Protein AF-A0A1J3I3L4-F1 (afdb_monomer_lite)

Structure (mmCIF, N/CA/C/O backbone):
data_AF-A0A1J3I3L4-F1
#
_entry.id   AF-A0A1J3I3L4-F1
#
loop_
_atom_site.group_PDB
_atom_site.id
_atom_site.type_symbol
_atom_site.label_atom_id
_atom_site.label_alt_id
_atom_site.label_comp_id
_atom_site.label_asym_id
_atom_site.label_entity_id
_atom_site.label_seq_id
_atom_site.pdbx_PDB_ins_code
_atom_site.Cartn_x
_atom_site.Cartn_y
_atom_site.Cartn_z
_atom_site.occupancy
_atom_site.B_iso_or_equiv
_atom_site.auth_seq_id
_atom_site.auth_comp_id
_atom_site.auth_asym_id
_atom_site.auth_atom_id
_atom_site.pdbx_PDB_model_num
ATOM 1 N N . TYR A 1 1 ? -1.974 -13.859 -0.095 1.00 91.44 1 TYR A N 1
ATOM 2 C CA . TYR A 1 1 ? -2.860 -12.834 0.494 1.00 91.44 1 TYR A CA 1
ATOM 3 C C . TYR A 1 1 ? -3.472 -13.301 1.810 1.00 91.44 1 TYR A C 1
ATOM 5 O O . TYR A 1 1 ? -2.949 -12.894 2.831 1.00 91.44 1 TYR A O 1
ATOM 13 N N . MET A 1 2 ? -4.502 -14.167 1.832 1.00 94.00 2 MET A N 1
ATOM 14 C CA . MET A 1 2 ? -5.171 -14.536 3.098 1.00 94.00 2 MET A CA 1
ATOM 15 C C . MET A 1 2 ? -4.227 -15.185 4.118 1.00 94.00 2 MET A C 1
ATOM 17 O O . MET A 1 2 ? -4.196 -14.745 5.256 1.00 94.00 2 MET A O 1
ATOM 21 N N . LEU A 1 3 ? -3.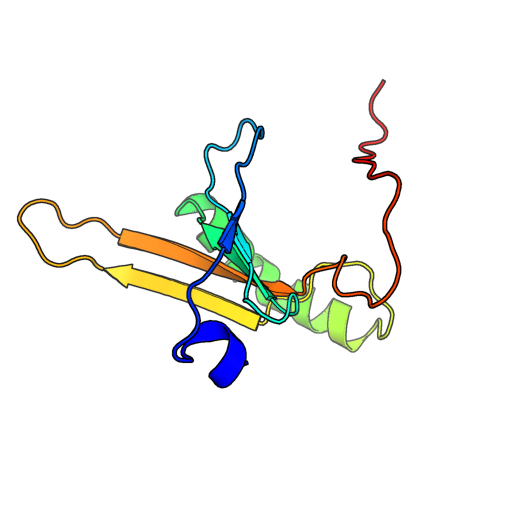406 -16.157 3.700 1.00 94.69 3 LEU A N 1
ATOM 22 C CA . LEU A 1 3 ? -2.430 -16.801 4.591 1.00 94.69 3 LEU A CA 1
ATOM 23 C C . LEU A 1 3 ? -1.389 -15.813 5.141 1.00 94.69 3 LEU A C 1
ATOM 25 O O . LEU A 1 3 ? -1.088 -15.840 6.323 1.00 94.69 3 LEU A O 1
ATOM 29 N N . SER A 1 4 ? -0.886 -14.902 4.302 1.00 94.50 4 SER A N 1
ATOM 30 C CA . SER A 1 4 ? 0.119 -13.912 4.706 1.00 94.50 4 SER A CA 1
ATOM 31 C C . SER A 1 4 ? -0.405 -12.891 5.727 1.00 94.50 4 SER A C 1
ATOM 33 O O . SER A 1 4 ? 0.380 -12.348 6.494 1.00 94.50 4 SER A O 1
ATOM 35 N N . ILE A 1 5 ? -1.706 -12.577 5.698 1.00 93.62 5 ILE A N 1
ATOM 36 C CA . ILE A 1 5 ? -2.310 -11.480 6.480 1.00 93.62 5 ILE A CA 1
ATOM 37 C C . ILE A 1 5 ? -3.097 -11.993 7.687 1.00 93.62 5 ILE A C 1
ATOM 39 O O . ILE A 1 5 ? -3.105 -11.346 8.728 1.00 93.62 5 ILE A O 1
ATOM 43 N N . CYS A 1 6 ? -3.774 -13.129 7.531 1.00 92.69 6 CYS A N 1
ATOM 44 C CA . CYS A 1 6 ? -4.662 -13.722 8.529 1.00 92.69 6 CYS A CA 1
ATOM 45 C C . CYS A 1 6 ? -4.169 -15.094 9.012 1.00 92.69 6 CYS A C 1
ATOM 47 O O . CYS A 1 6 ? -4.929 -15.811 9.658 1.00 92.69 6 CYS A O 1
ATOM 49 N N . GLY A 1 7 ? -2.955 -15.502 8.634 1.00 91.12 7 GLY A N 1
ATOM 50 C CA . GLY A 1 7 ? -2.333 -16.710 9.162 1.00 91.12 7 GLY A CA 1
ATOM 51 C C . GLY A 1 7 ? -2.004 -16.580 10.650 1.00 91.12 7 GLY A C 1
ATOM 52 O O . GLY A 1 7 ? -2.264 -15.560 11.282 1.00 91.12 7 GLY A O 1
ATOM 53 N N . ASN A 1 8 ? -1.399 -17.629 11.200 1.00 91.69 8 ASN A N 1
ATOM 54 C CA . ASN A 1 8 ? -1.040 -17.673 12.620 1.00 91.69 8 ASN A CA 1
ATOM 55 C C . ASN A 1 8 ? 0.204 -16.832 12.955 1.00 91.69 8 ASN A C 1
ATOM 57 O O . ASN A 1 8 ? 0.482 -16.597 14.129 1.00 91.69 8 ASN A O 1
ATOM 61 N N . ASP A 1 9 ? 0.944 -16.384 11.939 1.00 92.31 9 ASP A N 1
ATOM 62 C CA . ASP A 1 9 ? 2.130 -15.558 12.125 1.00 92.31 9 ASP A CA 1
ATOM 63 C C . ASP A 1 9 ? 1.751 -14.114 12.463 1.00 92.31 9 ASP A C 1
ATOM 65 O O . ASP A 1 9 ? 0.886 -13.501 11.831 1.00 92.31 9 ASP A O 1
ATOM 69 N N . ALA A 1 10 ? 2.456 -13.537 13.435 1.00 90.62 10 ALA A N 1
ATOM 70 C CA . ALA A 1 10 ? 2.274 -12.143 13.800 1.00 90.62 10 ALA A CA 1
ATOM 71 C C . ALA A 1 10 ? 2.766 -11.194 12.693 1.00 90.62 10 ALA A C 1
ATOM 73 O O . ALA A 1 10 ? 3.768 -11.433 12.015 1.00 90.62 10 ALA A O 1
ATOM 74 N N . LEU A 1 11 ? 2.085 -10.055 12.561 1.00 94.06 11 LEU A N 1
ATOM 75 C CA . LEU A 1 11 ? 2.557 -8.946 11.740 1.00 94.06 11 LEU A CA 1
ATOM 76 C C . LEU A 1 11 ? 3.732 -8.246 12.433 1.00 94.06 11 LEU A C 1
ATOM 78 O O . LEU A 1 11 ? 3.676 -7.963 13.630 1.00 94.06 11 LEU A O 1
ATOM 82 N N . ARG A 1 12 ? 4.772 -7.902 11.672 1.00 94.06 12 ARG A N 1
ATOM 83 C CA . ARG A 1 12 ? 5.923 -7.151 12.189 1.00 94.06 12 ARG A CA 1
ATOM 84 C C . ARG A 1 12 ? 5.659 -5.659 12.078 1.00 94.06 12 ARG A C 1
ATOM 86 O O . ARG A 1 12 ? 5.477 -5.153 10.973 1.00 94.06 12 ARG A O 1
ATOM 93 N N . GLU A 1 13 ? 5.637 -4.955 13.203 1.00 93.50 13 GLU A N 1
ATOM 94 C CA . GLU A 1 13 ? 5.521 -3.497 13.208 1.00 93.50 13 GLU A CA 1
ATOM 95 C C . GLU A 1 13 ? 6.829 -2.852 12.736 1.00 93.50 13 GLU A C 1
ATOM 97 O O . GLU A 1 13 ? 7.920 -3.207 13.182 1.00 93.50 13 GLU A O 1
ATOM 102 N N . LEU A 1 14 ? 6.714 -1.894 11.823 1.00 88.19 14 LEU A N 1
ATOM 103 C CA . LEU A 1 14 ? 7.815 -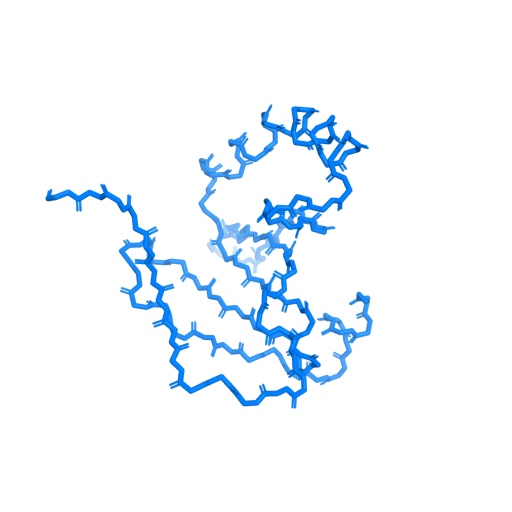1.064 11.365 1.00 88.19 14 LEU A CA 1
ATOM 104 C C . LEU A 1 14 ? 7.644 0.324 11.972 1.00 88.19 14 LEU A C 1
ATOM 106 O O . LEU A 1 14 ? 6.649 1.012 11.717 1.00 88.19 14 LEU A O 1
ATOM 110 N N . SER A 1 15 ? 8.641 0.758 12.739 1.00 74.38 15 SER A N 1
ATOM 111 C CA . SER A 1 15 ? 8.698 2.131 13.216 1.00 74.38 15 SER A CA 1
ATOM 112 C C . SER A 1 15 ? 8.788 3.069 12.013 1.00 74.38 15 SER A C 1
ATOM 114 O O . SER A 1 15 ? 9.701 3.003 11.191 1.00 74.38 15 SER A O 1
ATOM 116 N N . SER A 1 16 ? 7.791 3.939 11.877 1.00 66.19 16 SER A N 1
ATOM 117 C CA . SER A 1 16 ? 7.792 4.980 10.858 1.00 66.19 16 SER A CA 1
ATOM 118 C C . SER A 1 16 ? 8.391 6.246 11.474 1.00 66.19 16 SER A C 1
ATOM 120 O O . SER A 1 16 ? 7.710 6.891 12.273 1.00 66.19 16 SER A O 1
ATOM 122 N N . PRO A 1 17 ? 9.606 6.669 11.084 1.00 57.50 17 PRO A N 1
ATOM 123 C CA . PRO A 1 17 ? 10.143 7.976 11.472 1.00 57.50 17 PRO A CA 1
ATOM 124 C C . PRO A 1 17 ? 9.424 9.147 10.765 1.00 57.50 17 PRO A C 1
ATOM 126 O O . PRO A 1 17 ? 9.803 10.304 10.918 1.00 57.50 17 PRO A O 1
ATOM 129 N N . GLY A 1 18 ? 8.402 8.866 9.946 1.00 63.88 18 GLY A N 1
ATOM 130 C CA . GLY A 1 18 ? 7.719 9.849 9.115 1.00 63.88 18 GLY A CA 1
ATOM 131 C C . GLY A 1 18 ? 6.771 10.776 9.883 1.00 63.88 18 GLY A C 1
ATOM 132 O O . GLY A 1 18 ? 6.055 10.374 10.799 1.00 63.88 18 GLY A O 1
ATOM 133 N N . LYS A 1 19 ? 6.676 12.023 9.405 1.00 65.81 19 LYS A N 1
ATOM 134 C CA . LYS A 1 19 ? 5.843 13.114 9.954 1.00 65.81 19 LYS A CA 1
ATOM 135 C C . LYS A 1 19 ? 4.333 12.806 10.005 1.00 65.81 19 LYS A C 1
ATOM 137 O O . LYS A 1 19 ? 3.574 13.538 10.634 1.00 65.81 19 LYS A O 1
ATOM 142 N N . SER A 1 20 ? 3.867 11.759 9.314 1.00 67.44 20 SER A N 1
ATOM 143 C CA . SER A 1 20 ? 2.443 11.414 9.194 1.00 67.44 20 SER A CA 1
ATOM 144 C C . SER A 1 20 ? 1.840 10.821 10.470 1.00 67.44 20 SER A C 1
ATOM 146 O O . SER A 1 20 ? 0.615 10.909 10.632 1.00 67.44 20 SER A O 1
ATOM 148 N N . GLY A 1 21 ? 2.665 10.224 11.341 1.00 76.31 21 GLY A N 1
ATOM 149 C CA . GLY A 1 21 ? 2.213 9.447 12.502 1.00 76.31 21 GLY A CA 1
ATOM 150 C C . GLY A 1 21 ? 1.459 8.166 12.120 1.00 76.31 21 GLY A C 1
ATOM 151 O O . GLY A 1 21 ? 0.627 7.688 12.886 1.00 76.31 21 GLY A O 1
ATOM 152 N N . SER A 1 22 ? 1.674 7.653 10.903 1.00 84.75 22 SER A N 1
ATOM 153 C CA . SER A 1 22 ? 1.075 6.396 10.441 1.00 84.75 22 SER A CA 1
ATOM 154 C C . SER A 1 22 ? 1.906 5.203 10.900 1.00 84.75 22 SER A C 1
ATOM 156 O O . SER A 1 22 ? 3.127 5.225 10.785 1.00 84.75 22 SER A O 1
ATOM 158 N N . PHE A 1 23 ? 1.231 4.144 11.327 1.00 88.94 23 PHE A N 1
ATOM 159 C CA . PHE A 1 23 ? 1.839 2.857 11.644 1.00 88.94 23 PHE A CA 1
ATOM 160 C C . PHE A 1 23 ? 1.966 2.020 10.379 1.00 88.94 23 PHE A C 1
ATOM 162 O O . PHE A 1 23 ? 1.077 2.042 9.516 1.00 88.94 23 PHE A O 1
ATOM 169 N N . PHE A 1 24 ? 3.062 1.279 10.294 1.00 93.38 24 PHE A N 1
ATOM 170 C CA . PHE A 1 24 ? 3.313 0.330 9.228 1.00 93.38 24 PHE A CA 1
ATOM 171 C C . PHE A 1 24 ? 3.504 -1.053 9.823 1.00 93.38 24 PHE A C 1
ATOM 173 O O . PHE A 1 24 ? 4.162 -1.209 10.846 1.00 93.38 24 PHE A O 1
ATOM 180 N N . TYR A 1 25 ? 2.958 -2.050 9.145 1.00 94.69 25 TYR A N 1
ATOM 181 C CA . TYR A 1 25 ? 3.173 -3.450 9.455 1.00 94.69 25 TYR A CA 1
ATOM 182 C C . TYR A 1 25 ? 3.605 -4.189 8.198 1.00 94.69 25 TYR A C 1
ATOM 184 O O . TYR A 1 25 ? 3.253 -3.795 7.083 1.00 94.69 25 TYR A O 1
ATOM 192 N N . LEU A 1 26 ? 4.352 -5.265 8.383 1.00 95.31 26 LEU A N 1
ATOM 193 C CA . LEU A 1 26 ? 4.837 -6.135 7.326 1.00 95.31 26 LEU A CA 1
ATOM 194 C C . LEU A 1 26 ? 4.404 -7.569 7.626 1.00 95.31 26 LEU A C 1
ATOM 196 O O . LEU A 1 26 ? 4.468 -8.013 8.777 1.00 95.31 26 LEU A O 1
ATOM 200 N N . THR A 1 27 ? 3.949 -8.291 6.605 1.00 96.12 27 THR A N 1
ATOM 201 C CA . THR A 1 27 ? 3.655 -9.721 6.745 1.00 96.12 27 THR A CA 1
ATOM 202 C C . THR A 1 27 ? 4.936 -10.509 7.009 1.00 96.12 27 THR A C 1
ATOM 204 O O . THR A 1 27 ? 6.041 -10.060 6.689 1.00 96.12 27 THR A O 1
ATOM 207 N N . ASN A 1 28 ? 4.810 -11.682 7.629 1.00 94.75 28 ASN A N 1
ATOM 208 C CA . ASN A 1 28 ? 5.970 -12.503 7.977 1.00 94.75 28 ASN A CA 1
ATOM 209 C C . ASN A 1 28 ? 6.762 -12.953 6.733 1.00 94.75 28 ASN A C 1
ATOM 211 O O . ASN A 1 28 ? 7.984 -12.979 6.753 1.00 94.75 28 ASN A O 1
ATOM 215 N N . ASP A 1 29 ? 6.063 -13.185 5.621 1.00 93.69 29 ASP A N 1
ATOM 216 C CA . ASP A 1 29 ? 6.633 -13.548 4.317 1.00 93.69 29 ASP A CA 1
ATOM 217 C C . ASP A 1 29 ? 7.151 -12.357 3.485 1.00 93.69 29 ASP A C 1
ATOM 219 O O . ASP A 1 29 ? 7.415 -12.515 2.294 1.00 93.69 29 ASP A O 1
ATOM 223 N N . ASP A 1 30 ? 7.231 -11.156 4.069 1.00 93.81 30 ASP A N 1
ATOM 224 C CA . ASP A 1 30 ? 7.663 -9.908 3.421 1.00 93.81 30 ASP A CA 1
ATOM 225 C C . ASP A 1 30 ? 6.825 -9.459 2.210 1.00 93.81 30 ASP A C 1
ATOM 227 O O . ASP A 1 30 ? 7.143 -8.436 1.604 1.00 93.81 30 ASP A O 1
ATOM 231 N N . ARG A 1 31 ? 5.737 -10.148 1.844 1.00 95.38 31 ARG A N 1
ATOM 232 C CA . ARG A 1 31 ? 5.007 -9.874 0.593 1.00 95.38 31 ARG A CA 1
ATOM 233 C C . ARG A 1 31 ? 4.159 -8.609 0.638 1.00 95.38 31 ARG A C 1
ATOM 235 O O . ARG A 1 31 ? 4.041 -7.908 -0.372 1.00 95.38 31 ARG A O 1
ATOM 242 N N . TYR A 1 32 ? 3.546 -8.318 1.782 1.00 97.00 32 TYR A N 1
ATOM 243 C CA . TYR A 1 32 ? 2.571 -7.237 1.906 1.00 97.00 32 TYR A CA 1
ATOM 244 C C . TYR A 1 32 ? 2.915 -6.292 3.050 1.00 97.00 32 TYR A C 1
ATOM 246 O O . TYR A 1 32 ? 3.235 -6.711 4.160 1.00 97.00 32 TYR A O 1
ATOM 254 N N . MET A 1 33 ? 2.765 -4.998 2.784 1.00 96.12 33 MET A N 1
ATOM 255 C CA . MET A 1 33 ? 2.770 -3.941 3.785 1.00 96.12 33 MET A CA 1
ATOM 256 C C . MET A 1 33 ? 1.345 -3.511 4.114 1.00 96.12 33 MET A C 1
ATOM 258 O O . MET A 1 33 ? 0.493 -3.370 3.235 1.00 96.12 33 MET A O 1
ATOM 262 N N . ILE A 1 34 ? 1.109 -3.222 5.386 1.00 96.19 34 ILE A N 1
ATOM 263 C CA . ILE A 1 34 ? -0.126 -2.639 5.894 1.00 96.19 34 ILE A CA 1
ATOM 264 C C . ILE A 1 34 ? 0.215 -1.259 6.434 1.00 96.19 34 ILE A C 1
ATOM 266 O O . ILE A 1 34 ? 1.095 -1.124 7.277 1.00 96.19 34 ILE A O 1
ATOM 270 N N . LYS A 1 35 ? -0.477 -0.224 5.961 1.00 95.12 35 LYS A N 1
ATOM 271 C CA . LYS A 1 35 ? -0.274 1.155 6.419 1.00 95.12 35 LYS A CA 1
ATOM 272 C C . LYS A 1 35 ? -1.563 1.703 7.006 1.00 95.12 35 LYS A C 1
ATOM 274 O O . LYS A 1 35 ? -2.600 1.662 6.338 1.00 95.12 35 LYS A O 1
ATOM 279 N N . THR A 1 36 ? -1.511 2.267 8.212 1.00 94.50 36 THR A N 1
ATOM 280 C CA . THR A 1 36 ? -2.662 2.987 8.770 1.00 94.50 36 THR A CA 1
ATOM 281 C C . THR A 1 36 ? -2.868 4.327 8.069 1.00 94.50 36 THR A C 1
ATOM 283 O O . THR A 1 36 ? -1.924 5.029 7.707 1.00 94.50 36 THR A O 1
ATOM 286 N N . MET A 1 37 ? -4.135 4.670 7.851 1.00 94.38 37 MET A N 1
ATOM 287 C CA . MET A 1 37 ? -4.555 5.793 7.019 1.00 94.38 37 MET A CA 1
ATOM 288 C C . MET A 1 37 ? -5.519 6.698 7.783 1.00 94.38 37 MET A C 1
ATOM 290 O O . MET A 1 37 ? -6.442 6.245 8.472 1.00 94.38 37 MET A O 1
ATOM 294 N N . LYS A 1 38 ? -5.373 8.008 7.607 1.00 93.81 38 LYS A N 1
ATOM 295 C CA . LYS A 1 38 ? -6.356 8.997 8.055 1.00 93.81 38 LYS A CA 1
ATOM 296 C C . LYS A 1 38 ? -7.602 8.920 7.169 1.00 93.81 38 LYS A C 1
ATOM 298 O O . LYS A 1 38 ? -7.558 8.540 5.997 1.00 93.81 38 LYS A O 1
ATOM 303 N N . LYS A 1 39 ? -8.747 9.356 7.709 1.00 94.50 39 LYS A N 1
ATOM 304 C CA . LYS A 1 39 ? -10.028 9.401 6.970 1.00 94.50 39 LYS A CA 1
ATOM 305 C C . LYS A 1 39 ? -9.919 10.207 5.667 1.00 94.50 39 LYS A C 1
ATOM 307 O O . LYS A 1 39 ? -10.545 9.831 4.682 1.00 94.50 39 LYS A O 1
ATOM 312 N N . ALA A 1 40 ? -9.152 11.299 5.664 1.00 95.69 40 ALA A N 1
ATOM 313 C CA . ALA A 1 40 ? -8.946 12.129 4.478 1.00 95.69 40 ALA A CA 1
ATOM 314 C C . ALA A 1 40 ? -8.188 11.374 3.372 1.00 95.69 40 ALA A C 1
ATOM 316 O O . ALA A 1 40 ? -8.662 11.331 2.243 1.00 95.69 40 ALA A O 1
ATOM 317 N N . GLU A 1 41 ? -7.091 10.692 3.711 1.00 95.50 41 GLU A N 1
ATOM 318 C CA . GLU A 1 41 ? -6.297 9.903 2.756 1.00 95.50 41 GLU A CA 1
ATOM 319 C C . GLU A 1 41 ? -7.116 8.749 2.155 1.00 95.50 41 GLU A C 1
ATOM 321 O O . GLU A 1 41 ? -7.057 8.493 0.958 1.00 95.50 41 GLU A O 1
ATOM 326 N N . THR A 1 42 ? -7.966 8.107 2.966 1.00 96.81 42 THR A N 1
ATOM 327 C CA . THR A 1 42 ? -8.917 7.082 2.494 1.00 96.81 42 THR A CA 1
ATOM 328 C C . THR A 1 42 ? -9.859 7.636 1.419 1.00 96.81 42 THR A C 1
ATOM 330 O O . THR A 1 42 ? -10.095 6.984 0.406 1.00 96.81 42 THR A O 1
ATOM 333 N N . LYS A 1 43 ? -10.397 8.851 1.614 1.00 97.81 43 LYS A N 1
ATOM 334 C CA . LYS A 1 43 ? -11.270 9.493 0.617 1.00 97.81 43 LYS A CA 1
ATOM 335 C C . LYS A 1 43 ? -10.520 9.797 -0.677 1.00 97.81 43 LYS A C 1
ATOM 337 O O . LYS A 1 43 ? -11.108 9.660 -1.744 1.00 97.81 43 LYS A O 1
ATOM 342 N N . VAL A 1 44 ? -9.255 10.210 -0.582 1.00 97.81 44 VAL A N 1
ATOM 343 C CA . VAL A 1 44 ? -8.407 10.452 -1.758 1.00 97.81 44 VAL A CA 1
ATOM 344 C C . VAL A 1 44 ? -8.214 9.156 -2.539 1.00 97.81 44 VAL A C 1
ATOM 346 O O . VAL A 1 44 ? -8.494 9.150 -3.733 1.00 97.81 44 VAL A O 1
ATOM 349 N N . LEU A 1 45 ? -7.853 8.053 -1.867 1.00 97.44 45 LEU A N 1
ATOM 350 C CA . LEU A 1 45 ? -7.668 6.752 -2.519 1.00 97.44 45 LEU A CA 1
ATOM 351 C C . LEU A 1 45 ? -8.932 6.288 -3.261 1.00 97.44 45 LEU A C 1
ATOM 353 O O . LEU A 1 45 ? -8.853 5.858 -4.406 1.00 97.44 45 LEU A O 1
ATOM 357 N N . ILE A 1 46 ? -10.107 6.427 -2.640 1.00 98.06 46 ILE A N 1
ATOM 358 C CA . ILE A 1 46 ? -11.385 6.070 -3.279 1.00 98.06 46 ILE A CA 1
ATOM 359 C C . ILE A 1 46 ? -11.644 6.939 -4.517 1.00 98.06 46 ILE A C 1
ATOM 361 O O . ILE A 1 46 ? -12.034 6.418 -5.557 1.00 98.06 46 ILE A O 1
ATOM 365 N N . ARG A 1 47 ? -11.404 8.254 -4.431 1.00 98.44 47 ARG A N 1
ATOM 366 C CA . ARG A 1 47 ? -11.608 9.177 -5.562 1.00 98.44 47 ARG A CA 1
ATOM 367 C C . ARG A 1 47 ? -10.672 8.886 -6.735 1.00 98.44 47 ARG A C 1
ATOM 369 O O . ARG A 1 47 ? -11.098 9.003 -7.876 1.00 98.44 47 ARG A O 1
ATOM 376 N N . MET A 1 48 ? -9.421 8.506 -6.469 1.00 97.94 48 MET A N 1
ATOM 377 C CA . MET A 1 48 ? -8.444 8.188 -7.520 1.00 97.94 48 MET A CA 1
ATOM 378 C C . MET A 1 48 ? -8.590 6.772 -8.093 1.00 97.94 48 MET A C 1
ATOM 380 O O . MET A 1 48 ? -7.939 6.467 -9.089 1.00 97.94 48 MET A O 1
ATOM 384 N N . LEU A 1 49 ? -9.409 5.903 -7.489 1.00 97.69 49 LEU A N 1
ATOM 385 C CA . LEU A 1 49 ? -9.468 4.480 -7.833 1.00 97.69 49 LEU A CA 1
ATOM 386 C C . LEU A 1 49 ? -9.750 4.203 -9.327 1.00 97.69 49 LEU A C 1
ATOM 388 O O . LEU A 1 49 ? -9.068 3.340 -9.881 1.00 97.69 49 LEU A O 1
ATOM 392 N N . PRO A 1 50 ? -10.652 4.931 -10.022 1.00 98.38 50 PRO A N 1
ATOM 393 C CA . PRO A 1 50 ? -10.866 4.723 -11.458 1.00 98.38 50 PRO A CA 1
ATOM 394 C C . PRO A 1 50 ? -9.626 5.045 -12.304 1.00 98.38 50 PRO A C 1
ATOM 396 O O . PRO A 1 50 ? -9.260 4.278 -13.193 1.00 98.38 50 PRO A O 1
ATOM 399 N N . ALA A 1 51 ? -8.943 6.155 -12.002 1.00 98.44 51 ALA A N 1
ATOM 400 C CA . ALA A 1 51 ? -7.721 6.552 -12.702 1.00 98.44 51 ALA A CA 1
ATOM 401 C C . ALA A 1 51 ? -6.573 5.573 -12.419 1.00 98.44 51 ALA A C 1
ATOM 403 O O . ALA A 1 51 ? -5.874 5.155 -13.339 1.00 98.44 51 ALA A O 1
ATOM 404 N N . TYR A 1 52 ? -6.433 5.153 -11.159 1.00 98.12 52 TYR A N 1
ATOM 405 C CA . TYR A 1 52 ? -5.484 4.124 -10.745 1.00 98.12 52 TYR A CA 1
ATOM 406 C C . TYR A 1 52 ? -5.689 2.818 -11.518 1.00 98.12 52 TYR A C 1
ATOM 408 O O . TYR A 1 52 ? -4.738 2.277 -12.074 1.00 98.12 52 TYR A O 1
ATOM 416 N N . TYR A 1 53 ? -6.930 2.333 -11.591 1.00 97.56 53 TYR A N 1
ATOM 417 C CA . TYR A 1 53 ? -7.261 1.100 -12.299 1.00 97.56 53 TYR A CA 1
ATOM 418 C C . TYR A 1 53 ? -6.903 1.179 -13.788 1.00 97.56 53 TYR A C 1
ATOM 420 O O . TYR A 1 53 ? -6.243 0.281 -14.311 1.00 97.56 53 TYR A O 1
ATOM 428 N N . ASN A 1 54 ? -7.277 2.273 -14.460 1.00 98.31 54 ASN A N 1
ATOM 429 C CA . ASN A 1 54 ? -6.948 2.472 -15.871 1.00 98.31 54 ASN A CA 1
ATOM 430 C C . ASN A 1 54 ? -5.432 2.502 -16.107 1.00 98.31 54 ASN A C 1
ATOM 432 O O . ASN A 1 54 ? -4.955 1.872 -17.048 1.00 98.31 54 ASN A O 1
ATOM 436 N N . HIS A 1 55 ? -4.683 3.181 -15.236 1.00 98.19 55 HIS A N 1
ATOM 437 C CA . HIS A 1 55 ? -3.224 3.260 -15.311 1.00 98.19 55 HIS A CA 1
ATOM 438 C C . HIS A 1 55 ? -2.561 1.893 -15.134 1.00 98.19 55 HIS A C 1
ATOM 440 O O . HIS A 1 55 ? -1.763 1.484 -15.969 1.00 98.19 55 HIS A O 1
ATOM 446 N N . VAL A 1 56 ? -2.921 1.151 -14.082 1.00 96.75 56 VAL A N 1
ATOM 447 C CA . VAL A 1 56 ? -2.355 -0.185 -13.821 1.00 96.75 56 VAL A CA 1
ATOM 448 C C . VAL A 1 56 ? -2.677 -1.160 -14.954 1.00 96.75 56 VAL A C 1
ATOM 450 O O . VAL A 1 56 ? -1.838 -1.985 -15.298 1.00 96.75 56 VAL A O 1
ATOM 453 N N . ARG A 1 57 ? -3.865 -1.055 -15.564 1.00 96.94 57 ARG A N 1
ATOM 454 C CA . ARG A 1 57 ? -4.247 -1.890 -16.712 1.00 96.94 57 ARG A CA 1
A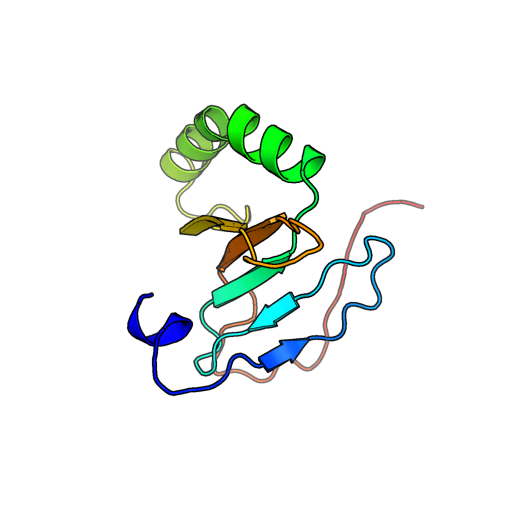TOM 455 C C . ARG A 1 57 ? -3.470 -1.538 -17.983 1.00 96.94 57 ARG A C 1
ATOM 457 O O . ARG A 1 57 ? -3.168 -2.431 -18.762 1.00 96.94 57 ARG A O 1
ATOM 464 N N . ALA A 1 58 ? -3.184 -0.258 -18.210 1.00 98.12 58 ALA A N 1
ATOM 465 C CA . ALA A 1 58 ? -2.459 0.204 -19.394 1.00 98.12 58 ALA A CA 1
ATOM 466 C C . ALA A 1 58 ? -0.932 0.049 -19.268 1.00 98.12 58 ALA A C 1
ATOM 468 O O . ALA A 1 58 ? -0.237 -0.037 -20.277 1.00 98.12 58 ALA A O 1
ATOM 469 N N . CYS A 1 59 ? -0.400 0.029 -18.044 1.00 97.38 59 CYS A N 1
ATOM 470 C CA . CYS A 1 59 ? 1.033 0.017 -17.768 1.00 97.38 59 CYS A CA 1
ATOM 471 C C . CYS A 1 59 ? 1.421 -1.196 -16.913 1.00 97.38 59 CYS A C 1
ATOM 473 O O . CYS A 1 59 ? 1.522 -1.092 -15.688 1.00 97.38 59 CYS A O 1
ATOM 475 N N . GLU A 1 60 ? 1.704 -2.327 -17.563 1.00 92.56 60 GLU A N 1
ATOM 476 C CA . GLU A 1 60 ? 2.039 -3.602 -16.903 1.00 92.56 60 GLU A CA 1
ATOM 477 C C . GLU A 1 60 ? 3.208 -3.480 -15.903 1.00 92.56 60 GLU A C 1
ATOM 479 O O . GLU A 1 60 ? 3.147 -4.007 -14.790 1.00 92.56 60 GLU A O 1
ATOM 484 N N . ASN A 1 61 ? 4.229 -2.689 -16.252 1.00 94.56 61 ASN A N 1
ATOM 485 C CA . ASN A 1 61 ? 5.438 -2.470 -15.449 1.00 94.56 61 ASN A CA 1
ATOM 486 C C . ASN A 1 61 ? 5.401 -1.176 -14.620 1.00 94.56 61 ASN A C 1
ATOM 488 O O . ASN A 1 61 ? 6.429 -0.534 -14.396 1.00 94.56 61 ASN A O 1
ATOM 492 N N . THR A 1 62 ? 4.219 -0.733 -14.187 1.00 96.19 62 THR A N 1
ATOM 493 C CA . THR A 1 62 ? 4.123 0.497 -13.399 1.00 96.19 62 THR A CA 1
ATOM 494 C C . THR A 1 62 ? 4.874 0.411 -12.064 1.00 96.19 62 THR A C 1
ATOM 496 O O . THR A 1 62 ? 4.781 -0.571 -11.331 1.00 96.19 62 THR A O 1
ATOM 499 N N . LEU A 1 63 ? 5.565 1.500 -11.718 1.00 95.56 63 LEU A N 1
ATOM 500 C CA . LEU A 1 63 ? 6.190 1.697 -10.406 1.00 95.56 63 LEU A CA 1
ATOM 501 C C . LEU A 1 63 ? 5.205 2.195 -9.336 1.00 95.56 63 LEU A C 1
ATOM 503 O O . LEU A 1 63 ? 5.575 2.349 -8.173 1.00 95.56 63 LEU A O 1
ATOM 507 N N . VAL A 1 64 ? 3.952 2.477 -9.710 1.00 95.56 64 VAL A N 1
ATOM 508 C CA . VAL A 1 64 ? 2.921 2.888 -8.756 1.00 95.56 64 VAL A CA 1
ATOM 509 C C . VAL A 1 64 ? 2.609 1.721 -7.825 1.00 95.56 64 VAL A C 1
ATOM 511 O O . VAL A 1 64 ? 2.416 0.586 -8.260 1.00 95.56 64 VAL A O 1
ATOM 514 N N . THR A 1 65 ? 2.514 2.017 -6.530 1.00 94.38 65 THR A N 1
ATOM 515 C CA . THR A 1 65 ? 2.173 1.041 -5.497 1.00 94.38 65 THR A CA 1
ATOM 516 C C . THR A 1 65 ? 0.951 0.203 -5.874 1.00 94.38 65 THR A C 1
ATOM 518 O O . THR A 1 65 ? -0.122 0.719 -6.199 1.00 94.38 65 THR A O 1
ATOM 521 N N . LYS A 1 66 ? 1.096 -1.119 -5.758 1.00 95.56 66 LYS A N 1
ATOM 522 C CA . LYS A 1 66 ? -0.011 -2.064 -5.912 1.00 95.56 66 LYS A CA 1
ATOM 523 C C . LYS A 1 66 ? -0.855 -2.074 -4.637 1.00 95.56 66 LYS A C 1
ATOM 525 O O . LYS A 1 66 ? -0.358 -2.479 -3.586 1.00 95.56 66 LYS A O 1
ATOM 530 N N . PHE A 1 67 ? -2.103 -1.618 -4.722 1.00 97.38 67 PHE A N 1
ATOM 531 C CA . PHE A 1 67 ? -3.071 -1.658 -3.626 1.00 97.38 67 PHE A CA 1
ATOM 532 C C . PHE A 1 67 ? -3.909 -2.932 -3.729 1.00 97.38 67 PHE A C 1
ATOM 534 O O . PHE A 1 67 ? -4.525 -3.189 -4.758 1.00 97.38 67 PHE A O 1
ATOM 541 N N . PHE A 1 68 ? -3.952 -3.713 -2.654 1.00 97.06 68 PHE A N 1
ATOM 542 C CA . PHE A 1 68 ? -4.690 -4.979 -2.595 1.00 97.06 68 PHE A CA 1
ATOM 543 C C . PHE A 1 68 ? -5.997 -4.869 -1.810 1.00 97.06 68 PHE A C 1
ATOM 545 O O . PHE A 1 68 ? -6.891 -5.691 -1.978 1.00 97.06 68 PHE A O 1
ATOM 552 N N . GLY A 1 69 ? -6.131 -3.855 -0.955 1.00 97.12 69 GLY A N 1
ATOM 553 C CA . GLY A 1 69 ? -7.374 -3.619 -0.237 1.00 97.12 69 GLY A CA 1
ATOM 554 C C . GLY A 1 69 ? -7.317 -2.391 0.654 1.00 97.12 69 GLY A C 1
ATOM 555 O O . GLY A 1 69 ? -6.272 -2.055 1.206 1.00 97.12 69 GLY A O 1
ATOM 556 N N . LEU A 1 70 ? -8.464 -1.736 0.801 1.00 97.88 70 LEU A N 1
ATOM 557 C CA . LEU A 1 70 ? -8.681 -0.635 1.727 1.00 97.88 70 LEU A CA 1
ATOM 558 C C . LEU A 1 70 ? -9.736 -1.069 2.741 1.00 97.88 70 LEU A C 1
ATOM 560 O O . LEU A 1 70 ? -10.873 -1.351 2.370 1.00 97.88 70 LEU A O 1
ATOM 564 N N . HIS A 1 71 ? -9.363 -1.092 4.015 1.00 96.94 71 HIS A N 1
ATOM 565 C CA . HIS A 1 71 ? -10.176 -1.671 5.080 1.00 96.94 71 HIS A CA 1
ATOM 566 C C . HIS A 1 71 ? -10.435 -0.666 6.195 1.00 96.94 71 HIS A C 1
ATOM 568 O O . HIS A 1 71 ? -9.666 0.274 6.424 1.00 96.94 71 HIS A O 1
ATOM 574 N N . CYS A 1 72 ? -11.539 -0.869 6.910 1.00 95.50 72 CYS A N 1
ATOM 575 C CA . CYS A 1 72 ? -11.885 -0.099 8.096 1.00 95.50 72 CYS A CA 1
ATOM 576 C C . CYS A 1 72 ? -12.396 -1.039 9.184 1.00 95.50 72 CYS A C 1
ATOM 578 O O . CYS A 1 72 ? -13.464 -1.626 9.041 1.00 95.50 72 CYS A O 1
ATOM 580 N N . VAL A 1 73 ? -11.681 -1.104 10.303 1.00 92.44 73 VAL A N 1
ATOM 581 C CA . VAL A 1 73 ? -12.111 -1.827 11.502 1.00 92.44 73 VAL A CA 1
ATOM 582 C C . VAL A 1 73 ? -12.705 -0.827 12.486 1.00 92.44 73 VAL A C 1
ATOM 584 O O . VAL A 1 73 ? -12.108 0.213 12.787 1.00 92.44 73 VAL A O 1
ATOM 587 N N . LYS A 1 74 ? -13.913 -1.118 12.971 1.00 91.19 74 LYS A N 1
ATOM 588 C CA . LYS A 1 74 ? -14.550 -0.368 14.056 1.00 91.19 74 LYS A CA 1
ATOM 589 C C . LYS A 1 74 ? -14.292 -1.126 15.353 1.00 91.19 74 LYS A C 1
ATOM 591 O O . LYS A 1 74 ? -14.821 -2.215 15.529 1.00 91.19 74 LYS A O 1
ATOM 596 N N . LEU A 1 75 ? -13.492 -0.543 16.239 1.00 86.44 75 LEU A N 1
ATOM 597 C CA . LEU A 1 75 ? -13.273 -1.101 17.568 1.00 86.44 75 LEU A CA 1
ATOM 598 C C . LEU A 1 75 ? -14.529 -0.860 18.417 1.00 86.44 75 LEU A C 1
ATOM 600 O O . LEU A 1 75 ? -15.050 0.260 18.464 1.00 86.44 75 LEU A O 1
ATOM 604 N N . THR A 1 76 ? -15.042 -1.919 19.035 1.00 80.81 76 THR A N 1
ATOM 605 C CA . THR A 1 76 ? -16.195 -1.878 19.942 1.00 80.81 76 THR A CA 1
ATOM 606 C C . THR A 1 76 ? -15.726 -1.528 21.355 1.00 80.81 76 THR A C 1
ATOM 608 O O . THR A 1 76 ? -14.784 -2.135 21.853 1.00 80.81 76 THR A O 1
ATOM 611 N N . GLY A 1 77 ? -16.350 -0.533 21.992 1.00 74.62 77 GLY A N 1
ATOM 612 C CA . GLY A 1 77 ? -15.976 -0.030 23.321 1.00 74.62 77 GLY A CA 1
ATOM 613 C C . GLY A 1 77 ? -16.499 1.390 23.576 1.00 74.62 77 GLY A C 1
ATOM 614 O O . GLY A 1 77 ? -17.162 1.970 22.712 1.00 74.62 77 GLY A O 1
ATOM 615 N N . THR A 1 78 ? -16.190 1.958 24.748 1.00 69.44 78 THR A N 1
ATOM 616 C CA . THR A 1 78 ? -16.645 3.297 25.193 1.00 69.44 78 THR A CA 1
ATOM 617 C C . THR A 1 78 ? -16.173 4.432 24.281 1.00 69.44 78 THR A C 1
ATOM 619 O O . THR A 1 78 ? -16.887 5.413 24.091 1.00 69.44 78 THR A O 1
ATOM 622 N N . ALA A 1 79 ? -15.018 4.273 23.631 1.00 65.62 79 ALA A N 1
ATOM 623 C CA . ALA A 1 79 ? -14.555 5.145 22.559 1.00 65.62 79 ALA A CA 1
ATOM 624 C C . ALA A 1 79 ? -14.681 4.420 21.210 1.00 65.62 79 ALA A C 1
ATOM 626 O O . ALA A 1 79 ? -13.860 3.566 20.875 1.00 65.62 79 ALA A O 1
ATOM 627 N N . GLN A 1 80 ? -15.693 4.763 20.402 1.00 64.00 80 GLN A N 1
ATOM 628 C CA . GLN A 1 80 ? -15.851 4.214 19.048 1.00 64.00 80 GLN A CA 1
ATOM 629 C C . GLN A 1 80 ? -14.720 4.689 18.117 1.00 64.00 80 GLN A C 1
ATOM 631 O O . GLN A 1 80 ? -14.869 5.648 17.354 1.00 64.00 80 GLN A O 1
ATOM 636 N N . LYS A 1 81 ? -13.576 4.002 18.140 1.00 83.69 81 LYS A N 1
ATOM 637 C CA . LYS A 1 81 ? -12.418 4.316 17.296 1.00 83.69 81 LYS A CA 1
ATOM 638 C C . LYS A 1 81 ? -12.475 3.508 15.999 1.00 83.69 81 LYS A C 1
ATOM 640 O O . LYS A 1 81 ? -12.573 2.284 16.003 1.00 83.69 81 LYS A O 1
ATOM 645 N N . LYS A 1 82 ? -12.415 4.207 14.860 1.00 91.31 82 LYS A N 1
ATOM 646 C CA . LYS A 1 82 ? -12.297 3.595 13.526 1.00 91.31 82 LYS A CA 1
ATOM 647 C C . LYS A 1 82 ? -10.839 3.600 13.090 1.00 91.31 82 LYS A C 1
ATOM 649 O O . LYS A 1 82 ? -10.286 4.681 12.873 1.00 91.31 82 LYS A O 1
ATOM 654 N N . VAL A 1 83 ? -10.261 2.423 12.897 1.00 92.94 83 VAL A N 1
ATOM 655 C CA . VAL A 1 83 ? -8.929 2.253 12.310 1.00 92.94 83 VAL A CA 1
ATOM 656 C C . VAL A 1 83 ? -9.103 1.962 10.828 1.00 92.94 83 VAL A C 1
ATOM 658 O O . VAL A 1 83 ? -9.861 1.074 10.452 1.00 92.94 83 VAL A O 1
ATOM 661 N N . ARG A 1 84 ? -8.435 2.740 9.978 1.00 96.12 84 ARG A N 1
ATOM 662 C CA . ARG A 1 84 ? -8.421 2.535 8.526 1.00 96.12 84 ARG A CA 1
ATOM 663 C C . ARG A 1 84 ? -7.017 2.171 8.115 1.00 96.12 84 ARG A C 1
ATOM 665 O O . ARG A 1 84 ? -6.066 2.757 8.633 1.00 96.12 84 ARG A O 1
ATOM 672 N N . PHE A 1 85 ? -6.893 1.243 7.189 1.00 96.69 85 PHE A N 1
ATOM 673 C CA . PHE A 1 85 ? -5.598 0.831 6.686 1.00 96.69 85 PHE A CA 1
ATOM 674 C C . PHE A 1 85 ? -5.706 0.339 5.255 1.00 96.69 85 PHE A C 1
ATOM 676 O O . PHE A 1 85 ? -6.758 -0.124 4.810 1.00 96.69 85 PHE A O 1
ATOM 683 N N . VAL A 1 86 ? -4.601 0.469 4.538 1.00 97.69 86 VAL A N 1
ATOM 684 C CA . VAL A 1 86 ? -4.438 -0.073 3.196 1.00 97.69 86 VAL A CA 1
ATOM 685 C C . VAL A 1 86 ? -3.455 -1.231 3.250 1.00 97.69 86 VAL A C 1
ATOM 687 O O . VAL A 1 86 ? -2.469 -1.172 3.984 1.00 97.69 86 VAL A O 1
ATOM 690 N N . ILE A 1 87 ? -3.734 -2.270 2.473 1.00 97.94 87 ILE A N 1
ATOM 691 C CA . ILE A 1 87 ? -2.810 -3.367 2.206 1.00 97.94 87 ILE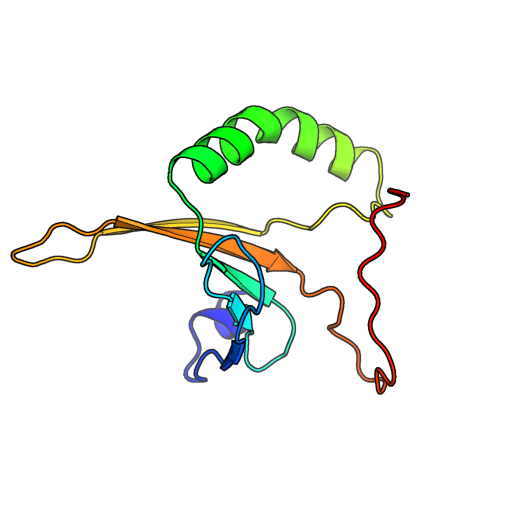 A CA 1
ATOM 692 C C . ILE A 1 87 ? -2.199 -3.110 0.835 1.00 97.94 87 ILE A C 1
ATOM 694 O O . ILE A 1 87 ? -2.916 -2.907 -0.149 1.00 97.94 87 ILE A O 1
ATOM 698 N N . MET A 1 88 ? -0.875 -3.100 0.773 1.00 97.12 88 MET A N 1
ATOM 699 C CA . MET A 1 88 ? -0.098 -2.779 -0.417 1.00 97.12 88 MET A CA 1
ATOM 700 C C . MET A 1 88 ? 1.080 -3.736 -0.590 1.00 97.12 88 MET A C 1
ATOM 702 O O . MET A 1 88 ? 1.497 -4.398 0.356 1.00 97.12 88 MET A O 1
ATOM 706 N N . GLY A 1 89 ? 1.605 -3.835 -1.808 1.00 96.12 89 GLY A N 1
ATOM 707 C CA . GLY A 1 89 ? 2.792 -4.649 -2.080 1.00 96.12 89 GLY A CA 1
ATOM 708 C C . GLY A 1 89 ? 4.029 -4.068 -1.402 1.00 96.12 89 GLY A C 1
ATOM 709 O O . GLY A 1 89 ? 4.214 -2.849 -1.402 1.00 96.12 89 GLY A O 1
ATOM 710 N N . ASN A 1 90 ? 4.875 -4.930 -0.840 1.00 94.69 90 ASN A N 1
ATOM 711 C CA . ASN A 1 90 ? 6.188 -4.522 -0.354 1.00 94.69 90 ASN A CA 1
ATOM 712 C C . ASN A 1 90 ? 7.184 -4.458 -1.522 1.00 94.69 90 ASN A C 1
ATOM 714 O O . ASN A 1 90 ? 7.487 -5.476 -2.142 1.00 94.69 90 ASN A O 1
ATOM 718 N N . LEU A 1 91 ? 7.731 -3.271 -1.791 1.00 91.81 91 LEU A N 1
ATOM 719 C CA . LEU A 1 91 ? 8.755 -3.074 -2.824 1.00 91.81 91 LEU A CA 1
ATOM 720 C C . LEU A 1 91 ? 10.052 -3.840 -2.516 1.00 91.81 91 LEU A C 1
ATOM 722 O O . LEU A 1 91 ? 10.783 -4.222 -3.422 1.00 91.81 91 LEU A O 1
ATOM 726 N N . PHE A 1 92 ? 10.328 -4.075 -1.235 1.00 92.25 92 PHE A N 1
ATOM 727 C CA . PHE A 1 92 ? 11.544 -4.725 -0.759 1.00 92.25 92 PHE A CA 1
ATOM 728 C C . PHE A 1 92 ? 11.376 -6.236 -0.551 1.00 92.25 92 PHE A C 1
ATOM 730 O O . PHE A 1 92 ? 12.196 -6.846 0.127 1.00 92.25 92 PHE A O 1
ATOM 737 N N . CYS A 1 93 ? 10.324 -6.844 -1.109 1.00 92.31 93 CYS A N 1
ATOM 738 C CA . CYS A 1 93 ? 10.130 -8.292 -1.092 1.00 92.31 93 CYS A CA 1
ATOM 739 C C . CYS A 1 93 ? 11.122 -8.958 -2.059 1.00 92.31 93 CYS A C 1
ATOM 741 O O . CYS A 1 93 ? 10.820 -9.164 -3.234 1.00 92.31 93 CYS A O 1
ATOM 743 N N . THR A 1 94 ? 12.323 -9.266 -1.576 1.00 91.06 94 THR A N 1
ATOM 744 C CA . THR A 1 94 ? 13.404 -9.858 -2.369 1.00 91.06 94 THR A CA 1
ATOM 745 C C . THR A 1 94 ? 14.221 -10.843 -1.537 1.00 91.06 94 THR A C 1
ATOM 747 O O . THR A 1 94 ? 14.374 -10.660 -0.333 1.00 91.06 94 THR A O 1
ATOM 750 N N . GLY A 1 95 ? 14.765 -11.879 -2.183 1.00 91.50 95 GLY A N 1
ATOM 751 C CA . GLY A 1 95 ? 15.715 -12.806 -1.557 1.00 91.50 95 GLY A CA 1
ATOM 752 C C . GLY A 1 95 ? 17.138 -12.244 -1.435 1.00 91.50 95 GLY A C 1
ATOM 753 O O . GLY A 1 95 ? 18.008 -12.903 -0.874 1.00 91.50 95 GLY A O 1
ATOM 754 N N . TYR A 1 96 ? 17.392 -11.046 -1.970 1.00 93.88 96 TYR A N 1
ATOM 755 C CA . TYR A 1 96 ? 18.703 -10.396 -1.946 1.00 93.88 96 TYR A CA 1
ATOM 756 C C . TYR A 1 96 ? 18.837 -9.399 -0.789 1.00 93.88 96 TYR A C 1
ATOM 758 O O . TYR A 1 96 ? 17.888 -8.703 -0.430 1.00 93.88 96 TYR A O 1
ATOM 766 N N . SER A 1 97 ? 20.053 -9.264 -0.253 1.00 94.56 97 SER A N 1
ATOM 767 C CA . SER A 1 97 ? 20.351 -8.273 0.785 1.00 94.56 97 SER A CA 1
ATOM 768 C C . SER A 1 97 ? 20.263 -6.842 0.244 1.00 94.56 97 SER A C 1
ATOM 770 O O . SER A 1 97 ? 20.907 -6.487 -0.747 1.00 94.56 97 SER A O 1
ATOM 772 N N . ILE A 1 98 ? 19.486 -5.997 0.925 1.00 94.19 98 ILE A N 1
ATOM 773 C CA . ILE A 1 98 ? 19.384 -4.565 0.630 1.00 94.19 98 ILE A CA 1
ATOM 774 C C . ILE A 1 98 ? 20.341 -3.810 1.549 1.00 94.19 98 ILE A C 1
ATOM 776 O O . ILE A 1 98 ? 20.028 -3.541 2.706 1.00 94.19 98 ILE A O 1
ATOM 780 N N . HIS A 1 99 ? 21.495 -3.423 1.011 1.00 96.25 99 HIS A N 1
ATOM 781 C CA . HIS A 1 99 ? 22.540 -2.733 1.774 1.00 96.25 99 HIS A CA 1
ATOM 782 C C . HIS A 1 99 ? 22.217 -1.262 2.070 1.00 96.25 99 HIS A C 1
ATOM 784 O O . HIS A 1 99 ? 22.691 -0.709 3.058 1.00 96.25 99 HIS A O 1
ATOM 790 N N . ARG A 1 100 ? 21.451 -0.598 1.193 1.00 94.81 100 ARG A N 1
ATOM 791 C CA . ARG A 1 100 ? 21.118 0.832 1.293 1.00 94.81 100 ARG A CA 1
ATOM 792 C C . ARG A 1 100 ? 19.699 1.096 0.796 1.00 94.81 100 ARG A C 1
ATOM 794 O O . ARG A 1 100 ? 19.240 0.449 -0.142 1.00 94.81 100 ARG A O 1
ATOM 801 N N . ARG A 1 101 ? 19.018 2.058 1.422 1.00 92.31 101 ARG A N 1
ATOM 802 C CA . ARG A 1 101 ? 17.675 2.528 1.048 1.00 92.31 101 ARG A CA 1
ATOM 803 C C . ARG A 1 101 ? 17.708 4.040 0.867 1.00 92.31 101 ARG A C 1
ATOM 805 O O . ARG A 1 101 ? 18.353 4.731 1.649 1.00 92.31 101 ARG A O 1
ATOM 812 N N . PHE A 1 102 ? 16.991 4.532 -0.137 1.00 92.62 102 PHE A N 1
ATOM 813 C CA . PHE A 1 102 ? 16.909 5.953 -0.462 1.00 92.62 102 PHE A CA 1
ATOM 814 C C . PHE A 1 102 ? 15.445 6.370 -0.601 1.00 92.62 102 PHE A C 1
ATOM 816 O O . PHE A 1 102 ? 14.645 5.620 -1.160 1.00 92.62 102 PHE A O 1
ATOM 823 N N . ASP A 1 103 ? 15.112 7.566 -0.115 1.00 89.69 103 ASP A N 1
ATOM 824 C CA . ASP A 1 103 ? 13.830 8.223 -0.373 1.00 89.69 103 ASP A CA 1
ATOM 825 C C . ASP A 1 103 ? 14.083 9.513 -1.161 1.00 89.69 103 ASP A C 1
ATOM 827 O O . ASP A 1 103 ? 14.489 10.531 -0.602 1.00 89.69 103 ASP A O 1
ATOM 831 N N . LEU A 1 104 ? 13.920 9.444 -2.483 1.00 92.50 104 LEU A N 1
ATOM 832 C CA . LEU A 1 104 ? 14.254 10.534 -3.399 1.00 92.50 104 LEU A CA 1
ATOM 833 C C . LEU A 1 104 ? 13.002 11.355 -3.717 1.00 92.50 104 LEU A C 1
ATOM 835 O O . LEU A 1 104 ? 12.025 10.822 -4.243 1.00 92.50 104 LEU A O 1
ATOM 839 N N . LYS A 1 105 ? 13.031 12.656 -3.396 1.00 91.12 105 LYS A N 1
ATOM 840 C CA . LYS A 1 105 ? 11.894 13.579 -3.584 1.00 91.12 105 LYS A CA 1
ATOM 841 C C . LYS A 1 105 ? 12.121 14.680 -4.623 1.00 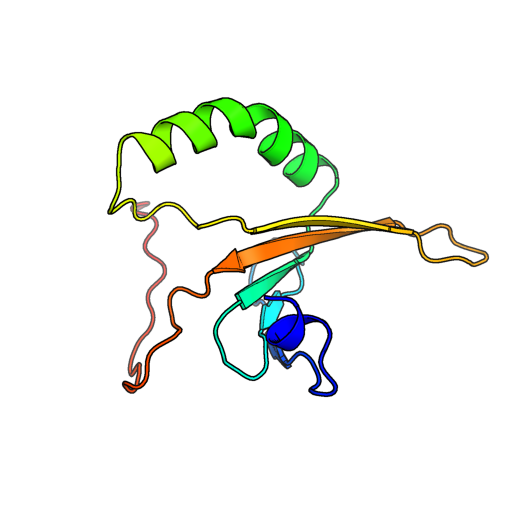91.12 105 LYS A C 1
ATOM 843 O O . LYS A 1 105 ? 11.165 15.353 -4.986 1.00 91.12 105 LYS A O 1
ATOM 848 N N . GLY A 1 106 ? 13.354 14.854 -5.105 1.00 92.50 106 GLY A N 1
ATOM 849 C CA . GLY A 1 106 ? 13.685 15.816 -6.165 1.00 92.50 106 GLY A CA 1
ATOM 850 C C . GLY A 1 106 ? 13.554 17.300 -5.787 1.00 92.50 106 GLY A C 1
ATOM 851 O O . GLY A 1 106 ? 13.648 18.143 -6.669 1.00 92.50 106 GLY A O 1
ATOM 852 N N . SER A 1 107 ? 13.332 17.630 -4.512 1.00 87.50 107 SER A N 1
ATOM 853 C CA . SER A 1 107 ? 13.317 19.006 -4.001 1.00 87.50 107 SER A CA 1
ATOM 854 C C . SER A 1 107 ? 14.731 19.489 -3.655 1.00 87.50 107 SER A C 1
ATOM 856 O O . SER A 1 107 ? 15.514 18.699 -3.122 1.00 87.50 107 SER A O 1
ATOM 858 N N . SER A 1 108 ? 15.028 20.767 -3.917 1.00 69.19 108 SER A N 1
ATOM 859 C CA . SER A 1 108 ? 16.208 21.490 -3.405 1.00 69.19 108 SER A CA 1
ATOM 860 C C . SER A 1 108 ? 15.905 22.196 -2.090 1.00 69.19 108 SER A C 1
ATOM 862 O O . SER A 1 108 ? 14.746 22.642 -1.929 1.00 69.19 108 SER A O 1
#

Secondary structure (DSSP, 8-state):
-HHHHHSSSPPEEE---STT---EEE-TTS-EEEEEE-HHHHHHHHHHHHHHHHHHHH-TT--S--EEEEEEEE--SSS-PEEEEEEEE-TT--SS------------

Radius of gyration: 15.69 Å; chains: 1; bounding box: 39×39×45 Å

pLDDT: mean 91.36, std 9.04, range [57.5, 98.44]

Sequence (108 aa):
YMLSICGNDALRELSSPGKSGSFF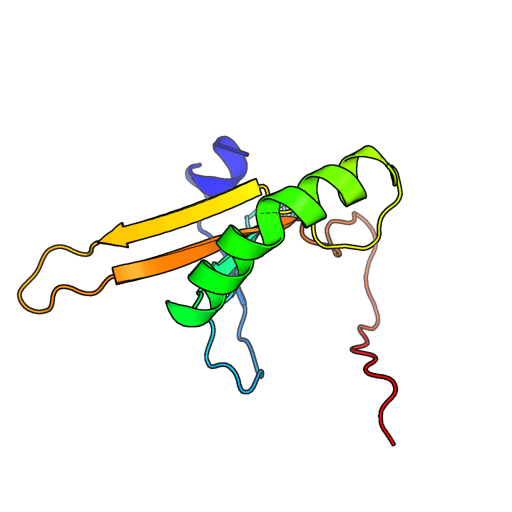YLTNDDRYMIKTMKKAETKVLIRMLPAYYNHVRACENTLVTKFFGLHCVKLTGTAQKKVRFVIMGNLFCTGYSIHRRFDLKGSS

InterPro domains:
  IPR002498 Phosphatidylinositol-4-phosphate 4/5-kinase, core [PF01504] (5-108)
  IPR002498 Phosphatidylinositol-4-phosphate 4/5-kinase, core [PS51455] (1-108)
  IPR002498 Phosphatidylinositol-4-phosphate 4/5-kinase, core [SM00330] (1-108)
  IPR023610 Phosphatidylinositol-4/5-phosphate 5/4-kinase [PTHR23086] (1-108)
  IPR027484 Phosphatidylinositol-4-phosphate 5-kinase, N-terminal [G3DSA:3.30.800.10] (1-90)

Foldseek 3Di:
DCCQPVNPDDWAWDDDPDPPPWTWTAGPLRFKIKIWDDPVVLVVCVVCVVVVVVCCVVCVPDPPWAWDDWDWDFDDDPDRDIIIITITTRPPNDPDDDPDDDDDDPDD

Organism: Noccaea caerulescens (NCBI:txid107243)